Protein AF-A0A6N9T1A5-F1 (afdb_monomer)

Organism: NCBI:txid2696469

Sequence (140 aa):
MDELMPESSHNSSGATLKARVTGDVAFWSMRVAMIPLLALGIVTVEGRLAAAAPLPRYDPPGYCMQVADVVGGSSQILNTCIGQEQESYDWLKARWSGIPERMQAYCDDVARAVGGTYQILETCLEQEAEADRSMPKFEF

pLDDT: mean 78.9, std 22.8, range [37.66, 98.81]

Solvent-accessible surface area (backbone atoms only — not comparable to full-atom values): 9260 Å² total; per-residue (Å²): 135,88,80,80,85,81,88,83,86,84,83,90,81,92,77,88,77,80,80,74,91,79,79,86,80,70,89,74,74,90,73,89,72,89,80,84,84,90,74,90,74,78,79,77,78,78,76,75,77,80,70,64,75,76,83,84,87,65,52,55,72,65,46,22,47,53,61,13,46,79,71,74,57,38,65,67,52,25,53,52,42,45,50,50,35,50,54,29,42,55,55,43,71,77,43,52,82,77,51,58,64,70,57,53,52,52,24,48,55,54,16,49,75,76,69,28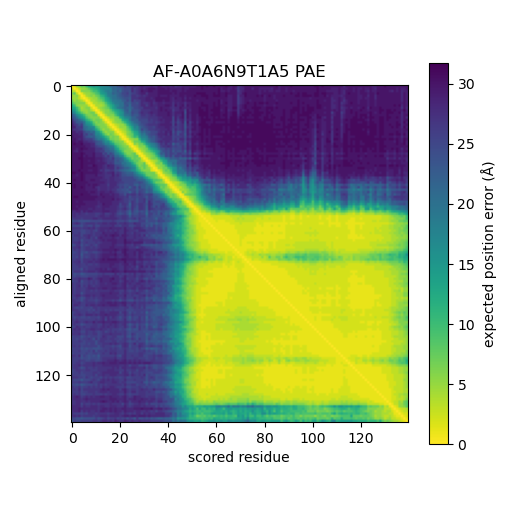,44,40,49,51,28,50,52,41,50,54,50,51,60,48,48,76,73,50,82,81,83,90,83,133

Foldseek 3Di:
DDDDDDDDDDDDDDDDPPPDPDDDPDPDDDDPDDDDDDDPPPPPPPPPPPDQDPQDDADQQVQQQVVCVVVPNDPVSSVVSSVLLVVLVVVCVVCRRVQPSVQSVVQQVVLVVVRRTSNSSSVSSVVVVVCVVDDDDDDD

Secondary structure (DSSP, 8-state):
------------------------------------S--------------PPPPPP--HHHHHHHHHHHTT--HHHHHHHHHHHHHHHHHHHHHGGGS-HHHHHHHHHHHHHTT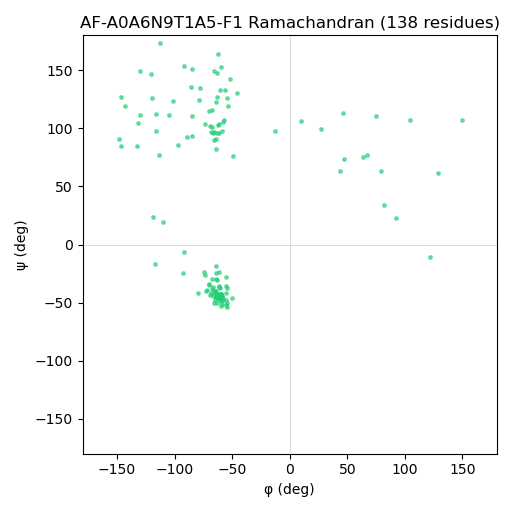--HHHHHHHHHHHHHHTT--PPP--

Structure (mmCIF, N/CA/C/O backbone):
data_AF-A0A6N9T1A5-F1
#
_entry.id   AF-A0A6N9T1A5-F1
#
loop_
_atom_site.group_PDB
_atom_site.id
_atom_site.type_symbol
_atom_site.label_atom_id
_atom_site.label_alt_id
_atom_site.label_comp_id
_atom_site.label_asym_id
_atom_site.label_entity_id
_atom_site.label_seq_id
_atom_site.pdbx_PDB_ins_code
_atom_site.Cartn_x
_atom_site.Cartn_y
_atom_site.Cartn_z
_atom_site.occupancy
_atom_site.B_iso_or_equiv
_atom_site.auth_seq_id
_atom_site.auth_comp_id
_atom_site.auth_asym_id
_atom_site.auth_atom_id
_atom_site.pdbx_PDB_model_num
ATOM 1 N N . MET A 1 1 ? -22.006 24.050 -32.583 1.00 48.75 1 MET A N 1
ATOM 2 C CA . MET A 1 1 ? -21.349 22.756 -32.884 1.00 48.75 1 MET A CA 1
ATOM 3 C C . MET A 1 1 ? -21.103 22.104 -31.523 1.00 48.75 1 MET A C 1
ATOM 5 O O . MET A 1 1 ? -19.971 22.067 -31.076 1.00 48.75 1 MET A O 1
ATOM 9 N N . ASP A 1 2 ? -22.082 21.789 -30.675 1.00 44.62 2 ASP A N 1
ATOM 10 C CA . ASP A 1 2 ? -23.398 21.151 -30.850 1.00 44.62 2 ASP A CA 1
ATOM 11 C C . ASP A 1 2 ? -23.347 19.891 -31.704 1.00 44.62 2 ASP A C 1
ATOM 13 O O . ASP A 1 2 ? -23.786 19.912 -32.847 1.00 44.62 2 ASP A O 1
ATOM 17 N N . GLU A 1 3 ? -22.808 18.809 -31.139 1.00 54.66 3 GLU A N 1
ATOM 18 C CA . GLU A 1 3 ? -23.061 17.454 -31.630 1.00 54.66 3 GLU A CA 1
ATOM 19 C C . GLU A 1 3 ? -23.029 16.437 -30.469 1.00 54.66 3 GLU A C 1
ATOM 21 O O . GLU A 1 3 ? -21.987 15.965 -30.030 1.00 54.66 3 GLU A O 1
ATOM 26 N N . LEU A 1 4 ? -24.223 16.236 -29.900 1.00 49.88 4 LEU A N 1
ATOM 27 C CA . LEU A 1 4 ? -24.891 14.954 -29.625 1.00 49.88 4 LEU A CA 1
ATOM 28 C C . LEU A 1 4 ? -24.087 13.807 -28.974 1.00 49.88 4 LEU A C 1
ATOM 30 O O . LEU A 1 4 ? -23.273 13.131 -29.596 1.00 49.88 4 LEU A O 1
ATOM 34 N N . MET A 1 5 ? -24.487 13.492 -27.736 1.00 45.06 5 MET A N 1
ATOM 35 C CA . MET A 1 5 ? -24.337 12.170 -27.121 1.00 45.06 5 MET A CA 1
ATOM 36 C C . MET A 1 5 ? -25.115 11.093 -27.893 1.00 4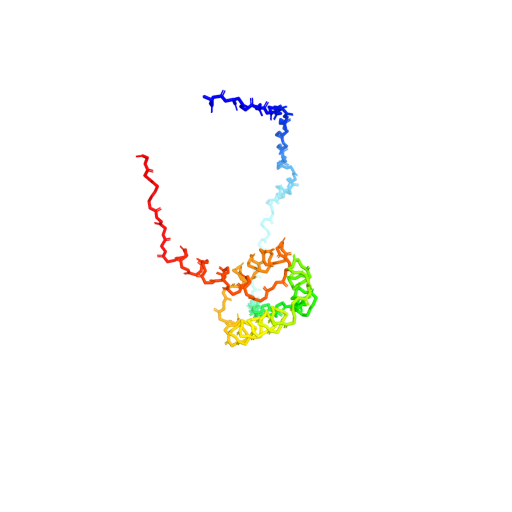5.06 5 MET A C 1
ATOM 38 O O . MET A 1 5 ? -26.099 11.398 -28.573 1.00 45.06 5 MET A O 1
ATOM 42 N N . PRO A 1 6 ? -24.796 9.818 -27.631 1.00 56.72 6 PRO A N 1
ATOM 43 C CA . PRO A 1 6 ? -25.864 8.872 -27.336 1.00 56.72 6 PRO A CA 1
ATOM 44 C C . PRO A 1 6 ? -25.728 8.260 -25.937 1.00 56.72 6 PRO A C 1
ATOM 46 O O . PRO A 1 6 ? -24.715 7.661 -25.577 1.00 56.72 6 PRO A O 1
ATOM 49 N N . GLU A 1 7 ? -26.813 8.394 -25.176 1.00 42.25 7 GLU A N 1
ATOM 50 C CA . GLU A 1 7 ? -27.151 7.569 -24.021 1.00 42.25 7 GLU A CA 1
ATOM 51 C C . GLU A 1 7 ? -27.310 6.100 -24.448 1.00 42.25 7 GLU A C 1
ATOM 53 O O . GLU A 1 7 ? -28.040 5.805 -25.397 1.00 42.25 7 GLU A O 1
ATOM 58 N N . SER A 1 8 ? -26.709 5.158 -23.713 1.00 46.84 8 SER A N 1
ATOM 59 C CA . SER A 1 8 ? -27.125 3.751 -23.753 1.00 46.84 8 SER A CA 1
ATOM 60 C C . SER A 1 8 ? -27.653 3.321 -22.389 1.00 46.84 8 SER A C 1
ATOM 62 O O . SER A 1 8 ? -26.915 2.977 -21.466 1.00 46.84 8 SER A O 1
ATOM 64 N N . SER A 1 9 ? -28.976 3.363 -22.316 1.00 40.00 9 SER A N 1
ATOM 65 C CA . SER A 1 9 ? -29.844 2.793 -21.299 1.00 40.00 9 SER A CA 1
ATOM 66 C C . SER A 1 9 ? -29.738 1.266 -21.274 1.00 40.00 9 SER A C 1
ATOM 68 O O . SER A 1 9 ? -29.956 0.623 -22.298 1.00 40.00 9 SER A O 1
ATOM 70 N N . HIS A 1 10 ? -29.474 0.678 -20.105 1.00 44.69 10 HIS A N 1
ATOM 71 C CA . HIS A 1 10 ? -29.849 -0.704 -19.805 1.00 44.69 10 HIS A CA 1
ATOM 72 C C . HIS A 1 10 ? -30.537 -0.760 -18.438 1.00 44.69 10 HIS A C 1
ATOM 74 O O . HIS A 1 10 ? -29.931 -0.645 -17.377 1.00 44.69 10 HIS A O 1
ATOM 80 N N . ASN A 1 11 ? -31.855 -0.913 -18.520 1.00 38.91 11 ASN A N 1
ATOM 81 C CA . ASN A 1 11 ? -32.785 -1.229 -17.450 1.00 38.91 11 ASN A CA 1
ATOM 82 C C . ASN A 1 11 ? -32.846 -2.756 -17.241 1.00 38.91 11 ASN A C 1
ATOM 84 O O . ASN A 1 11 ? -32.789 -3.516 -18.206 1.00 38.91 11 ASN A O 1
ATOM 88 N N . SER A 1 12 ? -33.137 -3.141 -15.996 1.00 37.66 12 SER A N 1
ATOM 89 C CA . SER A 1 12 ? -33.985 -4.279 -15.604 1.00 37.66 12 SER A CA 1
ATOM 90 C C . SER A 1 12 ? -33.297 -5.540 -15.080 1.00 37.66 12 SER A C 1
ATOM 92 O O . SER A 1 12 ? -32.780 -6.356 -15.839 1.00 37.66 12 SER A O 1
ATOM 94 N N . SER A 1 13 ? -33.428 -5.727 -13.760 1.00 45.06 13 SER A N 1
ATOM 95 C CA . SER A 1 13 ? -33.900 -6.936 -13.041 1.00 45.06 13 SER A CA 1
ATOM 96 C C . SER A 1 13 ? -33.185 -6.966 -11.680 1.00 45.06 13 SER A C 1
ATOM 98 O O . SER A 1 13 ? -31.981 -7.145 -11.616 1.00 45.06 13 SER A O 1
ATOM 100 N N . GLY A 1 14 ? -33.809 -6.697 -10.533 1.00 40.06 14 GLY A N 1
ATOM 101 C CA . GLY A 1 14 ? -35.082 -7.259 -10.102 1.00 40.06 14 GLY A CA 1
ATOM 102 C C . GLY A 1 14 ? -34.883 -8.675 -9.557 1.00 40.06 14 GLY A C 1
ATOM 103 O O . GLY A 1 14 ? -35.400 -9.617 -10.140 1.00 40.06 14 GLY A O 1
ATOM 104 N N . ALA A 1 15 ? -34.132 -8.839 -8.461 1.00 40.34 15 ALA A N 1
ATOM 105 C CA . ALA A 1 15 ? -34.085 -10.097 -7.711 1.00 40.34 15 ALA A CA 1
ATOM 106 C C . ALA A 1 15 ? -33.892 -9.837 -6.208 1.00 40.34 15 ALA A C 1
ATOM 108 O O . ALA A 1 15 ? -32.796 -9.862 -5.657 1.00 40.34 15 ALA A O 1
ATOM 109 N N . THR A 1 16 ? -35.011 -9.591 -5.536 1.00 42.84 16 THR A N 1
ATOM 110 C CA . THR A 1 16 ? -35.180 -9.728 -4.091 1.00 42.84 16 THR A CA 1
ATOM 111 C C . THR A 1 16 ? -35.075 -11.208 -3.715 1.00 42.84 16 THR A C 1
ATOM 113 O O . THR A 1 16 ? -36.066 -11.935 -3.762 1.00 42.84 16 THR A O 1
ATOM 116 N N . LEU A 1 17 ? -33.897 -11.674 -3.289 1.00 42.25 17 LEU A N 1
ATOM 117 C CA . LEU A 1 17 ? -33.804 -12.918 -2.520 1.00 42.25 17 LEU A CA 1
ATOM 118 C C . LEU A 1 17 ? -33.933 -12.608 -1.025 1.00 42.25 17 LEU A C 1
ATOM 120 O O . LEU A 1 17 ? -32.970 -12.331 -0.316 1.00 42.25 17 LEU A O 1
ATOM 124 N N . LYS A 1 18 ? -35.179 -12.694 -0.549 1.00 45.22 18 LYS A N 1
ATOM 125 C CA . LYS A 1 18 ? -35.502 -12.994 0.848 1.00 45.22 18 LYS A CA 1
ATOM 126 C C . LYS A 1 18 ? -34.895 -14.358 1.195 1.00 45.22 18 LYS A C 1
ATOM 128 O O . LYS A 1 18 ? -35.511 -15.387 0.921 1.00 45.22 18 LYS A O 1
ATOM 133 N N . ALA A 1 19 ? -33.724 -14.378 1.823 1.00 41.94 19 ALA A N 1
ATOM 134 C CA . ALA A 1 19 ? -33.287 -15.553 2.566 1.00 41.94 19 ALA A CA 1
ATOM 135 C C . ALA A 1 19 ? -34.106 -15.615 3.861 1.00 41.94 19 ALA A C 1
ATOM 137 O O . ALA A 1 19 ? -33.960 -14.812 4.782 1.00 41.94 19 ALA A O 1
ATOM 138 N N . ARG A 1 20 ? -35.067 -16.533 3.846 1.00 43.19 20 ARG A N 1
ATOM 139 C CA . ARG A 1 20 ? -35.973 -16.861 4.935 1.00 43.19 20 ARG A CA 1
ATOM 140 C C . ARG A 1 20 ? -35.151 -17.417 6.099 1.00 43.19 20 ARG A C 1
ATOM 142 O O . ARG A 1 20 ? -34.468 -18.423 5.948 1.00 43.19 20 ARG A O 1
ATOM 149 N N . VAL A 1 21 ? -35.264 -16.771 7.255 1.00 48.09 21 VAL A N 1
ATOM 150 C CA . VAL A 1 21 ? -35.016 -17.387 8.562 1.00 48.09 21 VAL A CA 1
ATOM 151 C C . VAL A 1 21 ? -35.954 -18.593 8.671 1.00 48.09 21 VAL A C 1
ATOM 153 O O . VAL A 1 21 ? -37.165 -18.417 8.782 1.00 48.09 21 VAL A O 1
ATOM 156 N N . THR A 1 22 ? -35.412 -19.804 8.572 1.00 44.88 22 THR A N 1
ATOM 157 C CA . THR A 1 22 ? -36.113 -21.063 8.874 1.00 44.88 22 THR A CA 1
ATOM 158 C C . THR A 1 22 ? -35.115 -22.059 9.447 1.00 44.88 22 THR A C 1
ATOM 160 O O . THR A 1 22 ? -34.077 -22.300 8.833 1.00 44.88 22 THR A O 1
ATOM 163 N N . GLY A 1 23 ? -35.444 -22.618 10.612 1.00 38.25 23 GLY A N 1
ATOM 164 C CA . GLY A 1 23 ? -34.593 -23.491 11.420 1.00 38.25 23 GLY A CA 1
ATOM 165 C C . GLY A 1 23 ? -34.555 -22.977 12.860 1.00 38.25 23 GLY A C 1
ATOM 166 O O . GLY A 1 23 ? -33.549 -22.438 13.297 1.00 38.25 23 GLY A O 1
ATOM 167 N N . ASP A 1 24 ? -35.675 -22.913 13.584 1.00 45.84 24 ASP A N 1
ATOM 168 C CA . ASP A 1 24 ? -36.315 -24.085 14.205 1.00 45.84 24 ASP A CA 1
ATOM 169 C C . ASP A 1 24 ? -35.299 -25.023 14.874 1.00 45.84 24 ASP A C 1
ATOM 171 O O . ASP A 1 24 ? -35.159 -26.189 14.516 1.00 45.84 24 ASP A O 1
ATOM 175 N N . VAL A 1 25 ? -34.602 -24.520 15.896 1.00 52.31 25 VAL A N 1
ATOM 176 C CA . VAL A 1 25 ? -34.104 -25.379 16.976 1.00 52.31 25 VAL A CA 1
ATOM 177 C C . VAL A 1 25 ? -35.089 -25.316 18.131 1.00 52.31 25 VAL A C 1
ATOM 179 O O . VAL A 1 25 ? -35.015 -24.485 19.029 1.00 52.31 25 VAL A O 1
ATOM 182 N N . ALA A 1 26 ? -36.079 -26.194 17.994 1.00 43.75 26 ALA A N 1
ATOM 183 C CA . ALA A 1 26 ? -36.752 -26.925 19.051 1.00 43.75 26 ALA A CA 1
ATOM 184 C C . ALA A 1 26 ? -36.763 -26.247 20.429 1.00 43.75 26 ALA A C 1
ATOM 186 O O . ALA A 1 26 ? -35.850 -26.373 21.243 1.00 43.75 26 ALA A O 1
ATOM 187 N N . PHE A 1 27 ? -37.911 -25.632 20.687 1.00 48.03 27 PHE A N 1
ATOM 188 C CA . PHE A 1 27 ? -38.531 -25.401 21.983 1.00 48.03 27 PHE A CA 1
ATOM 189 C C . PHE A 1 27 ? -38.568 -26.719 22.793 1.00 48.03 27 PHE A C 1
ATOM 191 O O . PHE A 1 27 ? -39.586 -27.409 22.856 1.00 48.03 27 PHE A O 1
ATOM 198 N N . TRP A 1 28 ? -37.435 -27.142 23.362 1.00 38.09 28 TRP A N 1
ATOM 199 C CA . TRP A 1 28 ? -37.356 -28.362 24.161 1.00 38.09 28 TRP A CA 1
ATOM 200 C C . TRP A 1 28 ? -37.758 -28.056 25.602 1.00 38.09 28 TRP A C 1
ATOM 202 O O . TRP A 1 28 ? -36.988 -27.578 26.427 1.00 38.09 28 TRP A O 1
ATOM 212 N N . SER A 1 29 ? -39.048 -28.281 25.828 1.00 42.44 29 SER A N 1
ATOM 213 C CA . SER A 1 29 ? -39.688 -28.722 27.062 1.00 42.44 29 SER A CA 1
ATOM 214 C C . SER A 1 29 ? -38.812 -28.751 28.324 1.00 42.44 29 SER A C 1
ATOM 216 O O . SER A 1 29 ? -38.004 -29.646 28.562 1.00 42.44 29 SER A O 1
ATOM 218 N N . MET A 1 30 ? -39.092 -27.771 29.173 1.00 46.47 30 MET A N 1
ATOM 219 C CA . MET A 1 30 ? -39.096 -27.808 30.631 1.00 46.47 30 MET A CA 1
ATOM 220 C C . MET A 1 30 ? -39.022 -29.224 31.243 1.00 46.47 30 MET A C 1
ATOM 222 O O . MET A 1 30 ? -40.031 -29.892 31.461 1.00 46.47 30 MET A O 1
ATOM 226 N N . ARG A 1 31 ? -37.814 -29.642 31.626 1.00 50.41 31 ARG A N 1
ATOM 227 C CA . ARG A 1 31 ? -37.589 -30.485 32.807 1.00 50.41 31 ARG A CA 1
ATOM 228 C C . ARG A 1 31 ? -36.438 -29.891 33.603 1.00 50.41 31 ARG A C 1
ATOM 230 O O . ARG A 1 31 ? -35.286 -30.282 33.462 1.00 50.41 31 ARG A O 1
ATOM 237 N N . VAL A 1 32 ? -36.787 -28.921 34.445 1.00 51.28 32 VAL A N 1
ATOM 238 C CA . VAL A 1 32 ? -35.966 -28.498 35.580 1.00 51.28 32 VAL A CA 1
ATOM 239 C C . VAL A 1 32 ? -35.891 -29.694 36.529 1.00 51.28 32 VAL A C 1
ATOM 241 O O . VAL A 1 32 ? -36.773 -29.904 37.357 1.00 51.28 32 VAL A O 1
ATOM 244 N N . ALA A 1 33 ? -34.878 -30.538 36.350 1.00 50.69 33 ALA A N 1
ATOM 245 C CA . ALA A 1 33 ? -34.487 -31.512 37.353 1.00 50.69 33 ALA A CA 1
ATOM 246 C C . ALA A 1 33 ? -33.550 -30.800 38.331 1.00 50.69 33 ALA A C 1
ATOM 248 O O . ALA A 1 33 ? -32.435 -30.419 37.979 1.00 50.69 33 ALA A O 1
ATOM 249 N N . MET A 1 34 ? -34.037 -30.585 39.553 1.00 52.59 34 MET A N 1
ATOM 250 C CA . MET A 1 34 ? -33.203 -30.216 40.690 1.00 52.59 34 MET A CA 1
ATOM 251 C C . MET A 1 34 ? -32.063 -31.232 40.848 1.00 52.59 34 MET A C 1
ATOM 253 O O . MET A 1 34 ? -32.323 -32.407 41.100 1.00 52.59 34 MET A O 1
ATOM 257 N N . ILE A 1 35 ? -30.816 -30.771 40.748 1.00 54.06 35 ILE A N 1
ATOM 258 C CA . ILE A 1 35 ? -29.629 -31.494 41.218 1.00 54.06 35 ILE A CA 1
ATOM 259 C C . ILE A 1 35 ? -29.010 -30.646 42.338 1.00 54.06 35 ILE A C 1
ATOM 261 O O . ILE A 1 35 ? -28.544 -29.538 42.061 1.00 54.06 35 ILE A O 1
ATOM 265 N N . PRO A 1 36 ? -29.036 -31.107 43.601 1.00 49.78 36 PRO A N 1
ATOM 266 C CA . PRO A 1 36 ? -28.405 -30.410 44.708 1.00 49.78 36 PRO A CA 1
ATOM 267 C C . PRO A 1 36 ? -26.956 -30.883 44.936 1.00 49.78 36 PRO A C 1
ATOM 269 O O . PRO A 1 36 ? -26.615 -32.036 44.695 1.00 49.78 36 PRO A O 1
ATOM 272 N N . LEU A 1 37 ? -26.172 -29.965 45.509 1.00 48.84 37 LEU A N 1
ATOM 273 C CA . LEU A 1 37 ? -24.873 -30.109 46.183 1.00 48.84 37 LEU A CA 1
ATOM 274 C C . LEU A 1 37 ? -23.585 -30.334 45.353 1.00 48.84 37 LEU A C 1
ATOM 276 O O . LEU A 1 37 ? -23.270 -31.426 44.899 1.00 48.84 37 LEU A O 1
ATOM 280 N N . LEU A 1 38 ? -22.761 -29.272 45.390 1.00 52.56 38 LEU A N 1
ATOM 281 C CA . LEU A 1 38 ? -21.295 -29.267 45.532 1.00 52.56 38 LEU A CA 1
ATOM 282 C C . LEU A 1 38 ? -20.462 -29.923 44.420 1.00 52.56 38 LEU A C 1
ATOM 284 O O . LEU A 1 38 ? -19.773 -30.917 44.622 1.00 52.56 38 LEU A O 1
ATOM 288 N N . ALA A 1 39 ? -20.367 -29.220 43.295 1.00 51.34 39 ALA A N 1
ATOM 289 C CA . ALA A 1 39 ? -19.126 -29.159 42.535 1.00 51.34 39 ALA A CA 1
ATOM 290 C C . ALA A 1 39 ? -18.835 -27.683 42.241 1.00 51.34 39 ALA A C 1
ATOM 292 O O . ALA A 1 39 ? -19.575 -27.037 41.501 1.00 51.34 39 ALA A O 1
ATOM 293 N N . LEU A 1 40 ? -17.781 -27.134 42.855 1.00 61.34 40 LEU A N 1
ATOM 294 C CA . LEU A 1 40 ? -17.159 -25.884 42.416 1.00 61.34 40 LEU A CA 1
ATOM 295 C C . LEU A 1 40 ? -16.582 -26.149 41.013 1.00 61.34 40 LEU A C 1
ATOM 297 O O . LEU A 1 40 ? -15.421 -26.517 40.856 1.00 61.34 40 LEU A O 1
ATOM 301 N N . GLY A 1 41 ? -17.432 -26.058 39.993 1.00 53.72 41 GLY A N 1
ATOM 302 C CA . GLY A 1 41 ? -17.014 -26.090 38.602 1.00 53.72 41 GLY A CA 1
ATOM 303 C C . GLY A 1 41 ? -16.256 -24.805 38.320 1.00 53.72 41 GLY A C 1
ATOM 304 O O . GLY A 1 41 ? -16.862 -23.746 38.180 1.00 53.72 41 GLY A O 1
ATOM 305 N N . ILE A 1 42 ? -14.928 -24.888 38.294 1.00 67.06 42 ILE A N 1
ATOM 306 C CA . ILE A 1 42 ? -14.074 -23.808 37.808 1.00 67.06 42 ILE A CA 1
ATOM 307 C C . ILE A 1 42 ? -14.449 -23.611 36.338 1.00 67.06 42 ILE A C 1
ATOM 309 O O . ILE A 1 42 ? -14.096 -24.423 35.486 1.00 67.06 42 ILE A O 1
ATOM 313 N N . VAL A 1 43 ? -15.213 -22.559 36.048 1.00 61.75 43 VAL A N 1
ATOM 314 C CA . VAL A 1 43 ? -15.422 -22.088 34.679 1.00 61.75 43 VAL A CA 1
ATOM 315 C C . VAL A 1 43 ? -14.075 -21.537 34.231 1.00 61.75 43 VAL A C 1
ATOM 317 O O . VA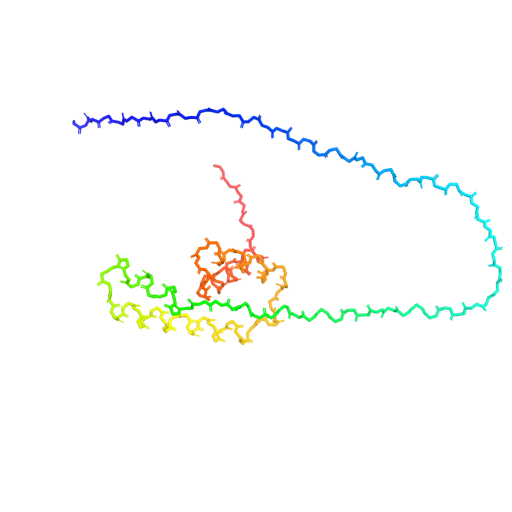L A 1 43 ? -13.699 -20.420 34.583 1.00 61.75 43 VAL A O 1
ATOM 320 N N . THR A 1 44 ? -13.302 -22.345 33.512 1.00 65.12 44 THR A N 1
ATOM 321 C CA . THR A 1 44 ? -12.107 -21.868 32.825 1.00 65.12 44 THR A CA 1
ATOM 322 C C . THR A 1 44 ? -12.576 -20.948 31.709 1.00 65.12 44 THR A C 1
ATOM 324 O O . THR A 1 44 ? -13.053 -21.403 30.672 1.00 65.12 44 THR A O 1
ATOM 327 N N . VAL A 1 45 ? -12.483 -19.640 31.939 1.00 65.56 45 VAL A N 1
ATOM 328 C CA . VAL A 1 45 ? -12.520 -18.656 30.861 1.00 65.56 45 VAL A CA 1
ATOM 329 C C . VAL A 1 45 ? -11.263 -18.903 30.037 1.00 65.56 45 VAL A C 1
ATOM 331 O O . VAL A 1 45 ? -10.172 -18.474 30.404 1.00 65.56 45 VAL A O 1
ATOM 334 N N . GLU A 1 46 ? -11.399 -19.660 28.952 1.00 56.94 46 GLU A N 1
ATOM 335 C CA . GLU A 1 46 ? -10.380 -19.735 27.913 1.00 56.94 46 GLU A CA 1
ATOM 336 C C . GLU A 1 46 ? -10.298 -18.354 27.269 1.00 56.94 46 GLU A C 1
ATOM 338 O O . GLU A 1 46 ? -11.021 -18.018 26.330 1.00 56.94 46 GLU A O 1
ATOM 343 N N . GLY A 1 47 ? -9.433 -17.515 27.837 1.00 57.62 47 GLY A N 1
ATOM 344 C CA . GLY A 1 47 ? -8.999 -16.285 27.208 1.00 57.62 47 GLY A CA 1
ATOM 345 C C . GLY A 1 47 ? -8.305 -16.654 25.907 1.00 57.62 47 GLY A C 1
ATOM 346 O O . GLY A 1 47 ? -7.123 -16.992 25.903 1.00 57.62 47 GLY A O 1
ATOM 347 N N . ARG A 1 48 ? -9.045 -16.617 24.795 1.00 65.75 48 ARG A N 1
ATOM 348 C CA . ARG A 1 48 ? -8.441 -16.601 23.467 1.00 65.75 48 ARG A CA 1
ATOM 349 C C . ARG A 1 48 ? -7.618 -15.322 23.394 1.00 65.75 48 ARG A C 1
ATOM 351 O O . ARG A 1 48 ? -8.173 -14.236 23.262 1.00 65.75 48 ARG A O 1
ATOM 358 N N . LEU A 1 49 ? -6.302 -15.454 23.525 1.00 60.97 49 LEU A N 1
ATOM 359 C CA . LEU A 1 49 ? -5.378 -14.428 23.067 1.00 60.97 49 LEU A CA 1
ATOM 360 C C . LEU A 1 49 ? -5.667 -14.251 21.576 1.00 60.97 49 LEU A C 1
ATOM 362 O O . LEU A 1 49 ? -5.361 -15.138 20.780 1.00 60.97 49 LEU A O 1
ATOM 366 N N . ALA A 1 50 ? -6.337 -13.154 21.227 1.00 64.69 50 ALA A N 1
ATOM 367 C CA . ALA A 1 50 ? -6.467 -12.718 19.850 1.00 64.69 50 ALA A CA 1
ATOM 368 C C . ALA A 1 50 ? -5.049 -12.395 19.369 1.00 64.69 50 ALA A C 1
ATOM 370 O O . ALA A 1 50 ? -4.468 -11.365 19.714 1.00 64.69 50 ALA A O 1
ATOM 371 N N . ALA A 1 51 ? -4.426 -13.366 18.706 1.00 65.94 51 ALA A N 1
ATOM 372 C CA . ALA A 1 51 ? -3.187 -13.131 17.999 1.00 65.94 51 ALA A CA 1
ATOM 373 C C . ALA A 1 51 ? -3.554 -12.266 16.798 1.00 65.94 51 ALA A C 1
ATOM 375 O O . ALA A 1 51 ? -4.291 -12.734 15.932 1.00 65.94 51 ALA A O 1
ATOM 376 N N . ALA A 1 52 ? -3.045 -11.030 16.772 1.00 69.06 52 ALA A N 1
ATOM 377 C CA . ALA A 1 52 ? -3.200 -10.147 15.626 1.00 69.06 52 ALA A CA 1
ATOM 378 C C . ALA A 1 52 ? -2.886 -10.937 14.350 1.00 69.06 52 ALA A C 1
ATOM 380 O O . ALA A 1 52 ? -1.867 -11.640 14.294 1.00 69.06 52 ALA A O 1
ATOM 381 N N . ALA A 1 53 ? -3.775 -10.852 13.357 1.00 82.38 53 ALA A N 1
ATOM 382 C CA . ALA A 1 53 ? -3.571 -11.530 12.086 1.00 82.38 53 ALA A CA 1
ATOM 383 C C . ALA A 1 53 ? -2.176 -11.170 11.546 1.00 82.38 53 ALA A C 1
ATOM 385 O O . ALA A 1 53 ? -1.709 -10.050 11.756 1.00 82.38 53 ALA A O 1
ATOM 386 N N . PRO A 1 54 ? -1.448 -12.096 10.908 1.00 92.75 54 PRO A N 1
ATOM 387 C CA . PRO A 1 54 ? -0.150 -11.759 10.342 1.00 92.75 54 PRO A CA 1
ATOM 388 C C . PRO A 1 54 ? -0.314 -10.708 9.236 1.00 92.75 54 PRO A C 1
ATOM 390 O O . PRO A 1 54 ? -1.307 -10.722 8.512 1.00 92.75 54 PRO A O 1
ATOM 393 N N . LEU A 1 55 ? 0.681 -9.828 9.082 1.00 96.94 55 LEU A N 1
ATOM 394 C CA . LEU A 1 55 ? 0.722 -8.872 7.972 1.00 96.94 55 LEU A CA 1
ATOM 395 C C . LEU A 1 55 ? 0.609 -9.637 6.637 1.00 96.94 55 LEU A C 1
ATOM 397 O O . LEU A 1 55 ? 1.397 -10.575 6.433 1.00 96.94 55 LEU A O 1
ATOM 401 N N . PRO A 1 56 ? -0.340 -9.287 5.743 1.00 97.19 56 PRO A N 1
ATOM 402 C CA . PRO A 1 56 ? -0.527 -9.991 4.484 1.00 97.19 56 PRO A CA 1
ATOM 403 C C . PRO A 1 56 ? 0.732 -9.933 3.619 1.00 97.19 56 PRO A C 1
ATOM 405 O O . PRO A 1 56 ? 1.559 -9.026 3.714 1.00 97.19 56 PRO A O 1
ATOM 408 N N . ARG A 1 57 ? 0.886 -10.951 2.770 1.00 97.62 57 ARG A N 1
ATOM 409 C CA . ARG A 1 57 ? 1.963 -11.025 1.783 1.00 97.62 57 ARG A CA 1
ATOM 410 C C . ARG A 1 57 ? 1.426 -10.646 0.412 1.00 97.62 57 ARG A C 1
ATOM 412 O O . ARG A 1 57 ? 0.493 -11.282 -0.081 1.00 97.62 57 ARG A O 1
ATOM 419 N N . TYR A 1 58 ? 2.061 -9.645 -0.178 1.00 98.25 58 TYR A N 1
ATOM 420 C CA . TYR A 1 58 ? 1.837 -9.186 -1.543 1.00 98.25 58 TYR A CA 1
ATOM 421 C C . TYR A 1 58 ? 3.057 -9.454 -2.430 1.00 98.25 58 TYR A C 1
ATOM 423 O O . TYR A 1 58 ? 4.110 -9.861 -1.929 1.00 98.25 58 TYR A O 1
ATOM 431 N N . ASP A 1 59 ? 2.912 -9.200 -3.733 1.00 98.00 59 ASP A N 1
ATOM 432 C CA . ASP A 1 59 ? 3.981 -9.279 -4.737 1.00 98.00 59 ASP A CA 1
ATOM 433 C C . ASP A 1 59 ? 4.310 -7.883 -5.315 1.00 98.00 59 ASP A C 1
ATOM 435 O O . ASP A 1 59 ? 3.898 -7.565 -6.435 1.00 98.00 59 ASP A O 1
ATOM 439 N N . PRO A 1 60 ? 5.047 -7.025 -4.575 1.00 97.81 60 PRO A N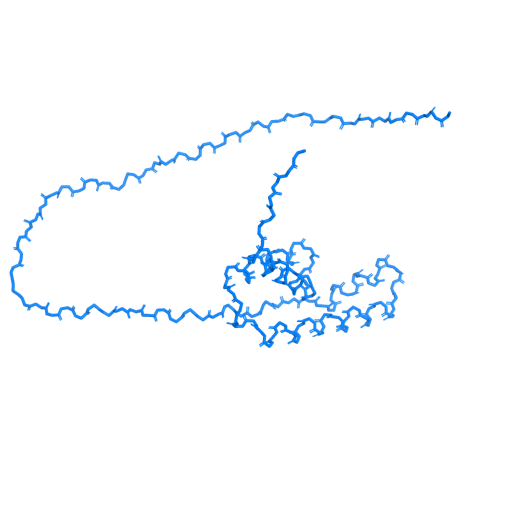 1
ATOM 440 C CA . PRO A 1 60 ? 5.466 -5.721 -5.085 1.00 97.81 60 PRO A CA 1
ATOM 441 C C . PRO A 1 60 ? 6.245 -5.786 -6.405 1.00 97.81 60 PRO A C 1
ATOM 443 O O . PRO A 1 60 ? 5.952 -4.977 -7.282 1.00 97.81 60 PRO A O 1
ATOM 446 N N . PRO A 1 61 ? 7.189 -6.730 -6.622 1.00 97.38 61 PRO A N 1
ATOM 447 C CA . PRO A 1 61 ? 7.838 -6.881 -7.924 1.00 97.38 61 PRO A CA 1
ATOM 448 C C . PRO A 1 61 ? 6.856 -7.089 -9.075 1.00 97.38 61 PRO A C 1
ATOM 450 O O . PRO A 1 61 ? 6.953 -6.391 -10.086 1.00 97.38 61 PRO A O 1
ATOM 453 N N . GLY A 1 62 ? 5.894 -8.000 -8.918 1.00 97.56 62 GLY A N 1
ATOM 454 C CA . GLY A 1 62 ? 4.877 -8.257 -9.934 1.00 97.56 62 GLY A CA 1
ATOM 455 C C . GLY A 1 62 ? 3.974 -7.053 -10.197 1.00 97.56 62 GLY A C 1
ATOM 456 O O . GLY A 1 62 ? 3.700 -6.740 -11.358 1.00 97.56 62 GLY A O 1
ATOM 457 N N . TYR A 1 63 ? 3.538 -6.349 -9.150 1.00 97.12 63 TYR A N 1
ATOM 458 C CA . TYR A 1 63 ? 2.725 -5.138 -9.288 1.00 97.12 63 TYR A CA 1
ATOM 459 C C . TYR A 1 63 ? 3.505 -3.995 -9.953 1.00 97.12 63 TYR A C 1
ATOM 461 O O . TYR A 1 63 ? 3.055 -3.417 -10.941 1.00 97.12 63 TYR A O 1
ATOM 469 N N . CYS A 1 64 ? 4.709 -3.696 -9.471 1.00 97.75 64 CYS A N 1
ATOM 470 C CA . CYS A 1 64 ? 5.504 -2.586 -9.982 1.00 97.75 64 CYS A CA 1
ATOM 471 C C . CYS A 1 64 ? 5.980 -2.803 -11.420 1.00 97.75 64 CYS A C 1
ATOM 473 O O . CYS A 1 64 ? 6.108 -1.835 -12.171 1.00 97.75 64 CYS A O 1
ATOM 475 N N . MET A 1 65 ? 6.197 -4.056 -11.830 1.00 97.50 65 MET A N 1
ATOM 476 C CA . MET A 1 65 ? 6.443 -4.388 -13.232 1.00 97.50 65 MET A CA 1
ATOM 477 C C . MET A 1 65 ? 5.227 -4.050 -14.100 1.00 97.50 65 MET A C 1
ATOM 479 O O . MET A 1 65 ? 5.383 -3.364 -15.103 1.00 97.50 65 MET A O 1
ATOM 483 N N . GLN A 1 66 ? 4.013 -4.417 -13.672 1.00 95.88 66 GLN A N 1
ATOM 484 C CA . GLN A 1 66 ? 2.786 -4.050 -14.390 1.00 95.88 66 GLN A CA 1
ATOM 485 C C . GLN A 1 66 ? 2.624 -2.527 -14.502 1.00 95.88 66 GLN A C 1
ATOM 487 O O . GLN A 1 66 ? 2.332 -2.019 -15.582 1.00 95.88 66 GLN A O 1
ATOM 492 N N . VAL A 1 67 ? 2.869 -1.785 -13.416 1.00 95.19 67 VAL A N 1
ATOM 493 C CA . VAL A 1 67 ? 2.814 -0.312 -13.419 1.00 95.19 67 VAL A CA 1
ATOM 494 C C . VAL A 1 67 ? 3.831 0.283 -14.394 1.00 95.19 67 VAL A C 1
ATOM 496 O O . VAL A 1 67 ? 3.499 1.190 -15.156 1.00 95.19 67 VAL A O 1
ATOM 499 N N . ALA A 1 68 ? 5.063 -0.228 -14.403 1.00 97.19 68 ALA A N 1
ATOM 500 C CA . ALA A 1 68 ? 6.099 0.229 -15.321 1.00 97.19 68 ALA A CA 1
ATOM 501 C C . ALA A 1 68 ? 5.776 -0.111 -16.785 1.00 97.19 68 ALA A C 1
ATOM 503 O O . ALA A 1 68 ? 6.055 0.694 -17.676 1.00 97.19 68 ALA A O 1
ATOM 504 N N . ASP A 1 69 ? 5.166 -1.266 -17.045 1.00 96.75 69 ASP A N 1
ATOM 505 C CA . ASP A 1 69 ? 4.819 -1.724 -18.392 1.00 96.75 69 ASP A CA 1
ATOM 506 C C . ASP A 1 69 ? 3.686 -0.903 -19.017 1.00 96.75 69 ASP A C 1
ATOM 508 O O . ASP A 1 69 ? 3.745 -0.596 -20.209 1.00 96.75 69 ASP A O 1
ATOM 512 N N . VAL A 1 70 ? 2.712 -0.444 -18.218 1.00 94.38 70 VAL A N 1
ATOM 513 C CA . VAL A 1 70 ? 1.626 0.455 -18.673 1.00 94.38 70 VAL A CA 1
ATOM 514 C C . VAL A 1 70 ? 2.166 1.734 -19.328 1.00 94.38 70 VAL A C 1
ATOM 516 O O . VAL A 1 70 ? 1.533 2.307 -20.212 1.00 94.38 70 VAL A O 1
ATOM 519 N N . VAL A 1 71 ? 3.363 2.160 -18.932 1.00 89.88 71 VAL A N 1
ATOM 520 C CA . VAL A 1 71 ? 4.045 3.373 -19.407 1.00 89.88 71 VAL A CA 1
ATOM 521 C C . VAL A 1 71 ? 5.268 3.064 -20.281 1.00 89.88 71 VAL A C 1
ATOM 523 O O . VAL A 1 71 ? 6.123 3.926 -20.483 1.00 89.88 71 VAL A O 1
ATOM 526 N N . GLY A 1 72 ? 5.353 1.845 -20.825 1.00 92.75 72 GLY A N 1
ATOM 527 C CA . GLY A 1 72 ? 6.379 1.447 -21.794 1.00 92.75 72 GLY A CA 1
ATOM 528 C C . GLY A 1 72 ? 7.644 0.818 -21.201 1.00 92.75 72 GLY A C 1
ATOM 529 O O . GLY A 1 72 ? 8.687 0.849 -21.850 1.00 92.75 72 GLY A O 1
ATOM 530 N N . GLY A 1 73 ? 7.579 0.261 -19.988 1.00 93.69 73 GLY A N 1
ATOM 531 C CA . GLY A 1 73 ? 8.679 -0.484 -19.362 1.00 93.69 73 GLY A CA 1
ATOM 532 C C . GLY A 1 73 ? 9.734 0.403 -18.691 1.00 93.69 73 GLY A C 1
ATOM 533 O O . GLY A 1 73 ? 10.927 0.099 -18.716 1.00 93.69 73 GLY A O 1
ATOM 534 N N . SER A 1 74 ? 9.324 1.538 -18.116 1.00 96.69 74 SER A N 1
ATOM 535 C CA . SER A 1 74 ? 10.249 2.503 -17.504 1.00 96.69 74 SER A CA 1
ATOM 536 C C . SER A 1 74 ? 10.919 1.950 -16.240 1.00 96.69 74 SER A C 1
ATOM 538 O O . SER A 1 74 ? 10.275 1.760 -15.208 1.00 96.69 74 SER A O 1
ATOM 540 N N . SER A 1 75 ? 12.246 1.782 -16.271 1.00 97.25 75 SER A N 1
ATOM 541 C CA . SER A 1 75 ? 13.019 1.348 -15.096 1.00 97.25 75 SER A CA 1
ATOM 542 C C . SER A 1 75 ? 12.966 2.350 -13.942 1.00 97.25 75 SER A C 1
ATOM 544 O O . SER A 1 75 ? 13.035 1.951 -12.783 1.00 97.25 75 SER A O 1
ATOM 546 N N . GLN A 1 76 ? 12.835 3.648 -14.238 1.00 97.69 76 GLN A N 1
ATOM 547 C CA . GLN A 1 76 ? 12.661 4.660 -13.196 1.00 97.69 76 GLN A CA 1
ATOM 548 C C . GLN A 1 76 ? 11.358 4.411 -12.431 1.00 97.69 76 GLN A C 1
ATOM 550 O O . GLN A 1 76 ? 11.372 4.394 -11.207 1.00 97.69 76 GLN A O 1
ATOM 555 N N . ILE A 1 77 ? 10.262 4.160 -13.150 1.00 97.62 77 ILE A N 1
ATOM 556 C CA . ILE A 1 77 ? 8.943 3.940 -12.548 1.00 97.62 77 ILE A CA 1
ATOM 557 C C . ILE A 1 77 ? 8.915 2.628 -11.767 1.00 97.62 77 ILE A C 1
ATOM 559 O O . ILE A 1 77 ? 8.430 2.619 -10.638 1.00 97.62 77 ILE A O 1
ATOM 563 N N . LEU A 1 78 ? 9.517 1.562 -12.305 1.00 98.19 78 LEU A N 1
ATOM 564 C CA . LEU A 1 78 ? 9.695 0.303 -11.581 1.00 98.19 78 LEU A CA 1
ATOM 565 C C . LEU A 1 78 ? 10.419 0.527 -10.245 1.00 98.19 78 LEU A C 1
ATOM 567 O O . LEU A 1 78 ? 9.908 0.153 -9.194 1.00 98.19 78 LEU A O 1
ATOM 571 N N . ASN A 1 79 ? 11.589 1.170 -10.276 1.00 98.06 79 ASN A N 1
ATOM 572 C CA . ASN A 1 79 ? 12.406 1.376 -9.080 1.00 98.06 79 ASN A CA 1
ATOM 573 C C . ASN A 1 79 ? 11.718 2.288 -8.057 1.00 98.06 79 ASN A C 1
ATOM 575 O O . ASN A 1 79 ? 11.782 2.020 -6.860 1.00 98.06 79 ASN A O 1
ATOM 579 N N . THR A 1 80 ? 11.047 3.348 -8.515 1.00 98.25 80 THR A N 1
ATOM 580 C CA . THR A 1 80 ? 10.271 4.230 -7.638 1.00 98.25 80 THR A CA 1
ATOM 581 C C . THR A 1 80 ? 9.107 3.485 -6.992 1.00 98.25 80 THR A C 1
ATOM 583 O O . THR A 1 80 ? 8.938 3.598 -5.783 1.00 98.25 80 THR A O 1
ATOM 586 N N . CYS A 1 81 ? 8.354 2.688 -7.753 1.00 98.19 81 CYS A N 1
ATOM 587 C CA . CYS A 1 81 ? 7.263 1.877 -7.212 1.00 98.19 81 CYS A CA 1
ATOM 588 C C . CYS A 1 81 ? 7.767 0.885 -6.153 1.00 98.19 81 CYS A C 1
ATOM 590 O O . CYS A 1 81 ? 7.204 0.809 -5.067 1.00 98.19 81 CYS A O 1
ATOM 592 N N . ILE A 1 82 ? 8.881 0.190 -6.415 1.00 98.62 82 ILE A N 1
ATOM 593 C CA . ILE A 1 82 ? 9.489 -0.726 -5.436 1.00 98.62 82 ILE A CA 1
ATOM 594 C C . ILE A 1 82 ? 9.889 0.003 -4.152 1.00 98.62 82 ILE A C 1
ATOM 596 O O . ILE A 1 82 ? 9.658 -0.513 -3.060 1.00 98.62 82 ILE A O 1
ATOM 600 N N . GLY A 1 83 ? 10.481 1.195 -4.271 1.00 98.69 83 GLY A N 1
ATOM 601 C CA . GLY A 1 83 ? 10.832 2.016 -3.113 1.00 98.69 83 GLY A CA 1
ATOM 602 C C . GLY A 1 83 ? 9.607 2.374 -2.271 1.00 98.69 83 GLY A C 1
ATOM 603 O O . GLY A 1 83 ? 9.627 2.184 -1.060 1.00 98.69 83 GLY A O 1
ATOM 604 N N . GLN A 1 84 ? 8.525 2.806 -2.919 1.00 98.50 84 GLN A N 1
ATOM 605 C CA . GLN A 1 84 ? 7.279 3.162 -2.239 1.00 98.50 84 GLN A CA 1
ATOM 606 C C . GLN A 1 84 ? 6.631 1.959 -1.542 1.00 98.50 84 GLN A C 1
ATOM 608 O O . GLN A 1 84 ? 6.244 2.051 -0.382 1.00 98.50 84 GLN A O 1
ATOM 613 N N . GLU A 1 85 ? 6.580 0.802 -2.203 1.00 98.75 85 GLU A N 1
ATOM 614 C CA . GLU A 1 85 ? 6.063 -0.429 -1.599 1.00 98.75 85 GLU A CA 1
ATOM 615 C C . GLU A 1 85 ? 6.884 -0.871 -0.379 1.00 98.75 85 GLU A C 1
ATOM 617 O O . GLU A 1 85 ? 6.327 -1.370 0.601 1.00 98.75 85 GLU A O 1
ATOM 622 N N . GLN A 1 86 ? 8.205 -0.673 -0.414 1.00 98.75 86 GLN A N 1
ATOM 623 C CA . GLN A 1 86 ? 9.086 -0.980 0.710 1.00 98.75 86 GLN A CA 1
ATOM 624 C C . GLN A 1 86 ? 8.858 -0.029 1.893 1.00 98.75 86 GLN A C 1
ATOM 626 O O . GLN A 1 86 ? 8.774 -0.492 3.031 1.00 98.75 86 GLN A O 1
ATOM 631 N N . GLU A 1 87 ? 8.723 1.274 1.636 1.00 98.81 87 GLU A N 1
ATOM 632 C CA . GLU A 1 87 ? 8.409 2.275 2.664 1.00 98.81 87 GLU A CA 1
ATOM 633 C C . GLU A 1 87 ? 7.085 1.944 3.368 1.00 98.81 87 GLU A C 1
ATOM 635 O O . GLU A 1 87 ? 7.045 1.857 4.601 1.00 98.81 87 GLU A O 1
ATOM 640 N N . SER A 1 88 ? 6.039 1.644 2.593 1.00 98.75 88 SER A N 1
ATOM 641 C CA . SER A 1 88 ? 4.737 1.226 3.118 1.00 98.75 88 SER A CA 1
ATOM 642 C C . SER A 1 88 ? 4.814 -0.081 3.902 1.00 98.75 88 SER A C 1
ATOM 644 O O . SER A 1 88 ? 4.259 -0.197 4.997 1.00 98.75 88 SER A O 1
ATOM 646 N N . TYR A 1 89 ? 5.543 -1.079 3.393 1.00 98.75 89 TYR A N 1
ATOM 647 C CA . TYR A 1 89 ? 5.749 -2.337 4.108 1.00 98.75 89 TYR A CA 1
ATOM 648 C C . TYR A 1 89 ? 6.421 -2.123 5.468 1.00 98.75 89 TYR A C 1
ATOM 650 O O . TYR A 1 89 ? 5.995 -2.712 6.465 1.00 98.75 89 TYR A O 1
ATOM 658 N N . ASP A 1 90 ? 7.456 -1.286 5.534 1.00 98.75 90 ASP A N 1
ATOM 659 C CA . ASP A 1 90 ? 8.172 -1.013 6.778 1.00 98.75 90 ASP A CA 1
ATOM 660 C C . ASP A 1 90 ? 7.299 -0.243 7.777 1.00 98.75 90 ASP A C 1
ATOM 662 O O . ASP A 1 90 ? 7.302 -0.560 8.976 1.00 98.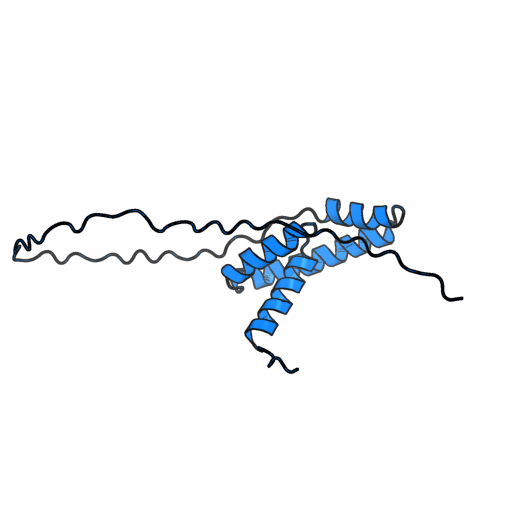75 90 ASP A O 1
ATOM 666 N N . TRP A 1 91 ? 6.487 0.705 7.296 1.00 98.44 91 TRP A N 1
ATOM 667 C CA . TRP A 1 91 ? 5.491 1.391 8.117 1.00 98.44 91 TRP A CA 1
ATOM 668 C C . TRP A 1 91 ? 4.481 0.411 8.718 1.00 98.44 91 TRP A C 1
ATOM 670 O O . TRP A 1 91 ? 4.252 0.433 9.938 1.00 98.44 91 TRP A O 1
ATOM 680 N N . LEU A 1 92 ? 3.931 -0.472 7.876 1.00 98.50 92 LEU A N 1
ATOM 681 C CA . LEU A 1 92 ? 2.937 -1.475 8.248 1.00 98.50 92 LEU A CA 1
ATOM 682 C C . LEU A 1 92 ? 3.523 -2.462 9.245 1.00 98.50 92 LEU A C 1
ATOM 684 O O . LEU A 1 92 ? 2.960 -2.668 10.316 1.00 98.50 92 LEU A O 1
ATOM 688 N N . LYS A 1 93 ? 4.697 -3.019 8.953 1.00 97.94 93 LYS A N 1
ATOM 689 C CA . LYS A 1 93 ? 5.395 -3.971 9.821 1.00 97.94 93 LYS A CA 1
ATOM 690 C C . LYS A 1 93 ? 5.601 -3.430 11.237 1.00 97.94 93 LYS A C 1
ATOM 692 O O . LYS A 1 93 ? 5.500 -4.197 12.193 1.00 97.94 93 LYS A O 1
ATOM 697 N N . ALA A 1 94 ? 5.875 -2.134 11.385 1.00 97.81 94 ALA A N 1
ATOM 698 C CA . ALA A 1 94 ? 6.077 -1.507 12.688 1.00 97.81 94 ALA A CA 1
ATOM 699 C C . ALA A 1 94 ? 4.777 -1.307 13.493 1.00 97.81 94 ALA A C 1
ATOM 701 O O . ALA A 1 94 ? 4.833 -1.192 14.716 1.00 97.81 94 ALA A O 1
ATOM 702 N N . ARG A 1 95 ? 3.616 -1.239 12.829 1.00 97.00 95 ARG A N 1
ATOM 703 C CA . ARG A 1 95 ? 2.332 -0.840 13.440 1.00 97.00 95 ARG A CA 1
ATOM 704 C C . ARG A 1 95 ? 1.270 -1.924 13.433 1.00 97.00 95 ARG A C 1
ATOM 706 O O . ARG A 1 95 ? 0.313 -1.815 14.191 1.00 97.00 95 ARG A O 1
ATOM 713 N N . TRP A 1 96 ? 1.442 -2.960 12.618 1.00 97.12 96 TRP A N 1
ATOM 714 C CA . TRP A 1 96 ? 0.402 -3.924 12.272 1.00 97.12 96 TRP A CA 1
ATOM 715 C C . TRP A 1 96 ? -0.322 -4.503 13.488 1.00 97.12 96 TRP A C 1
ATOM 717 O O . TRP A 1 96 ? -1.546 -4.492 13.545 1.00 97.12 96 TRP A O 1
ATOM 727 N N . SER A 1 97 ? 0.420 -4.913 14.520 1.00 95.44 97 SER A N 1
ATOM 728 C CA . SER A 1 97 ? -0.159 -5.483 15.744 1.00 95.44 97 SER A CA 1
ATOM 729 C C . SER A 1 97 ? -1.037 -4.516 16.547 1.00 95.44 97 SER A C 1
ATOM 731 O O . SER A 1 97 ? -1.784 -4.960 17.410 1.00 95.44 97 SER A O 1
ATOM 733 N N . GLY A 1 98 ? -0.914 -3.206 16.319 1.00 94.94 98 GLY A N 1
ATOM 734 C CA . GLY A 1 98 ? -1.717 -2.168 16.968 1.00 94.94 98 GLY A CA 1
ATOM 735 C C . GLY A 1 98 ? -2.979 -1.778 16.195 1.00 94.94 98 GLY A C 1
ATOM 736 O O . GLY A 1 98 ? -3.778 -0.998 16.707 1.00 94.94 98 GLY A O 1
ATOM 737 N N . ILE A 1 99 ? -3.165 -2.293 14.980 1.00 95.56 99 ILE A N 1
ATOM 738 C CA . ILE A 1 99 ? -4.320 -1.987 14.132 1.00 95.56 99 ILE A CA 1
ATOM 739 C C . ILE A 1 99 ? -5.473 -2.934 14.495 1.00 95.56 99 ILE A C 1
ATOM 741 O O . ILE A 1 99 ? -5.228 -4.134 14.629 1.00 95.56 99 ILE A O 1
ATOM 745 N N . PRO A 1 100 ? -6.727 -2.460 14.627 1.00 94.88 100 PRO A N 1
ATOM 746 C CA . PRO A 1 100 ? -7.871 -3.335 14.875 1.00 94.88 100 PRO A CA 1
ATOM 747 C C . PRO A 1 100 ? -8.019 -4.424 13.802 1.00 94.88 100 PRO A C 1
ATOM 749 O O . PRO A 1 100 ? -8.017 -4.125 12.610 1.00 94.88 100 PRO A O 1
ATOM 752 N N . GLU A 1 101 ? -8.227 -5.681 14.210 1.00 94.69 101 GLU A N 1
ATOM 753 C CA . GLU A 1 101 ? -8.301 -6.835 13.290 1.00 94.69 101 GLU A CA 1
ATOM 754 C C . GLU A 1 101 ? -9.353 -6.669 12.184 1.00 94.69 101 GLU A C 1
ATOM 756 O O . GLU A 1 101 ? -9.130 -7.061 11.042 1.00 94.69 101 GLU A O 1
ATOM 761 N N . ARG A 1 102 ? -10.492 -6.036 12.495 1.00 94.69 102 ARG A N 1
ATOM 762 C CA . ARG A 1 102 ? -11.529 -5.737 11.496 1.00 94.69 102 ARG A CA 1
ATOM 763 C C . ARG A 1 102 ? -11.007 -4.816 10.390 1.00 94.69 102 ARG A C 1
ATOM 765 O O . ARG A 1 102 ? -11.317 -5.045 9.226 1.00 94.69 102 ARG A O 1
ATOM 772 N N . MET A 1 103 ? -10.248 -3.786 10.760 1.00 96.19 103 MET A N 1
ATOM 773 C CA . MET A 1 103 ? -9.684 -2.817 9.821 1.00 96.19 103 MET A CA 1
ATOM 774 C C . MET A 1 103 ? -8.558 -3.458 9.001 1.00 96.19 103 MET A C 1
ATOM 776 O O . MET A 1 103 ? -8.508 -3.264 7.792 1.00 96.19 103 MET A O 1
ATOM 780 N N . GLN A 1 104 ? -7.728 -4.305 9.630 1.00 97.50 104 GLN A N 1
ATOM 781 C CA . GLN A 1 104 ? -6.736 -5.124 8.922 1.00 97.50 104 GLN A CA 1
ATOM 782 C C . GLN A 1 104 ? -7.387 -5.974 7.823 1.00 97.50 104 GLN A C 1
ATOM 784 O O . GLN A 1 104 ? -6.930 -5.948 6.684 1.00 97.50 104 GLN A O 1
ATOM 789 N N . ALA A 1 105 ? -8.458 -6.704 8.156 1.00 97.12 105 ALA A N 1
ATOM 790 C CA . ALA A 1 105 ? -9.154 -7.573 7.210 1.00 97.12 105 ALA A CA 1
ATOM 791 C C . ALA A 1 105 ? -9.816 -6.780 6.072 1.00 97.12 105 ALA A C 1
ATOM 793 O O . ALA A 1 105 ? -9.622 -7.105 4.906 1.00 97.12 105 ALA A O 1
ATOM 794 N N . TYR A 1 106 ? -10.546 -5.710 6.404 1.00 97.31 106 TYR A N 1
ATOM 795 C CA . TYR A 1 106 ? -11.207 -4.870 5.405 1.00 97.31 106 TYR A CA 1
ATOM 796 C C . TYR A 1 106 ? -10.206 -4.234 4.435 1.00 97.31 106 TYR A C 1
ATOM 798 O O . TYR A 1 106 ? -10.387 -4.310 3.222 1.00 97.31 106 TYR A O 1
ATOM 806 N N . CYS A 1 107 ? -9.124 -3.648 4.950 1.00 98.06 107 CYS A N 1
ATOM 807 C CA . CYS A 1 107 ? -8.137 -3.009 4.092 1.00 98.06 107 CYS A CA 1
ATOM 808 C C . CYS A 1 107 ? -7.265 -4.009 3.319 1.00 98.06 107 CYS A C 1
ATOM 810 O O . CYS A 1 107 ? -6.819 -3.665 2.225 1.00 98.06 107 CYS A O 1
ATOM 812 N N . ASP A 1 108 ? -7.057 -5.240 3.811 1.00 98.44 108 ASP A N 1
ATOM 813 C CA . ASP A 1 108 ? -6.455 -6.309 2.995 1.00 98.44 108 ASP A CA 1
ATOM 814 C C . ASP A 1 108 ? -7.362 -6.661 1.807 1.00 98.44 108 ASP A C 1
ATOM 816 O O . ASP A 1 108 ? -6.885 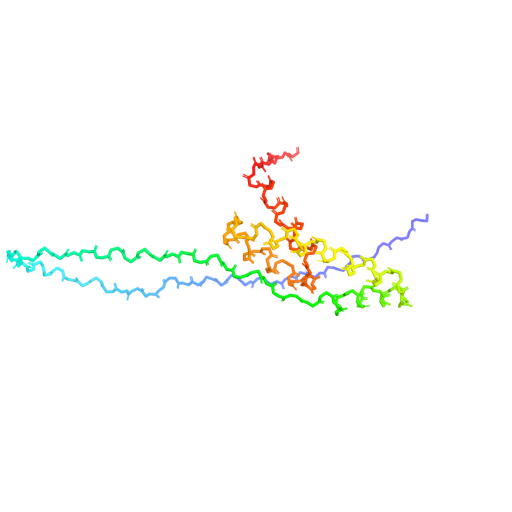-6.730 0.675 1.00 98.44 108 ASP A O 1
ATOM 820 N N . ASP A 1 109 ? -8.673 -6.807 2.029 1.00 97.94 109 ASP A N 1
ATOM 821 C CA . ASP A 1 109 ? -9.638 -7.064 0.953 1.00 97.94 109 A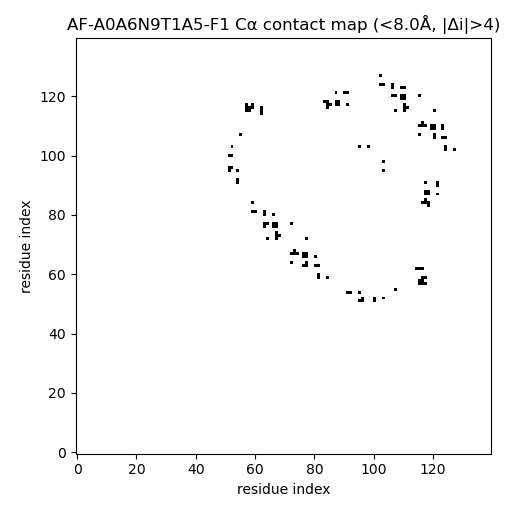SP A CA 1
ATOM 822 C C . ASP A 1 109 ? -9.653 -5.925 -0.081 1.00 97.94 109 ASP A C 1
ATOM 824 O O . ASP A 1 109 ? -9.612 -6.184 -1.289 1.00 97.94 109 ASP A O 1
ATOM 828 N N . VAL A 1 110 ? -9.644 -4.667 0.380 1.00 97.62 110 VAL A N 1
ATOM 829 C CA . VAL A 1 110 ? -9.542 -3.484 -0.490 1.00 97.62 110 VAL A CA 1
ATOM 830 C C . VAL A 1 110 ? -8.252 -3.531 -1.298 1.00 97.62 110 VAL A C 1
ATOM 832 O O . VAL A 1 110 ? -8.313 -3.465 -2.523 1.00 97.62 110 VAL A O 1
ATOM 835 N N . ALA A 1 111 ? -7.096 -3.696 -0.652 1.00 98.12 111 ALA A N 1
ATOM 836 C CA . ALA A 1 111 ? -5.810 -3.727 -1.335 1.00 98.12 111 ALA A CA 1
ATOM 837 C C . ALA A 1 111 ? -5.758 -4.842 -2.386 1.00 98.12 111 ALA A C 1
ATOM 839 O O . ALA A 1 111 ? -5.369 -4.588 -3.526 1.00 98.12 111 ALA A O 1
ATOM 840 N N . ARG A 1 112 ? -6.212 -6.059 -2.054 1.00 97.75 112 ARG A N 1
ATOM 841 C CA . ARG A 1 112 ? -6.266 -7.198 -2.987 1.00 97.75 112 ARG A CA 1
ATOM 842 C C . ARG A 1 112 ? -7.145 -6.934 -4.202 1.00 97.75 112 ARG A C 1
ATOM 844 O O . ARG A 1 112 ? -6.784 -7.360 -5.298 1.00 97.75 112 ARG A O 1
ATOM 851 N N . ALA A 1 113 ? -8.262 -6.230 -4.034 1.00 97.00 113 ALA A N 1
ATOM 852 C CA . ALA A 1 113 ? -9.176 -5.926 -5.131 1.00 97.00 113 ALA A CA 1
ATOM 853 C C . ALA A 1 113 ? -8.546 -5.036 -6.218 1.00 97.00 113 ALA A C 1
ATOM 855 O O . ALA A 1 113 ? -8.978 -5.080 -7.369 1.00 97.00 113 ALA A O 1
ATOM 856 N N . VAL A 1 114 ? -7.516 -4.257 -5.873 1.00 91.62 114 VAL A N 1
ATOM 857 C CA . VAL A 1 114 ? -6.863 -3.289 -6.773 1.00 91.62 114 VAL A CA 1
ATOM 858 C C . VAL A 1 114 ? -5.378 -3.586 -7.017 1.00 91.62 114 VAL A C 1
ATOM 860 O O . VAL A 1 114 ? -4.621 -2.701 -7.402 1.00 91.62 114 VAL A O 1
ATOM 863 N N . GLY A 1 115 ? -4.962 -4.844 -6.840 1.00 91.31 115 GLY A N 1
ATOM 864 C CA . GLY A 1 115 ? -3.624 -5.325 -7.216 1.00 91.31 115 GLY A CA 1
ATOM 865 C C . GLY A 1 115 ? -2.808 -5.928 -6.075 1.00 91.31 115 GLY A C 1
ATOM 866 O O . GLY A 1 115 ? -1.808 -6.587 -6.340 1.00 91.31 115 GLY A O 1
ATOM 867 N N . GLY A 1 116 ? -3.255 -5.769 -4.827 1.00 96.38 116 GLY A N 1
ATOM 868 C CA . GLY A 1 116 ? -2.594 -6.284 -3.630 1.00 96.38 116 GLY A CA 1
ATOM 869 C C . GLY A 1 116 ? -1.261 -5.591 -3.396 1.00 96.38 116 GLY A C 1
ATOM 870 O O . GLY A 1 116 ? -0.222 -6.166 -3.698 1.00 96.38 116 GLY A O 1
ATOM 871 N N . THR A 1 117 ? -1.290 -4.363 -2.878 1.00 98.19 117 THR A N 1
ATOM 872 C CA . THR A 1 117 ? -0.089 -3.537 -2.688 1.00 98.19 117 THR A CA 1
ATOM 873 C C . THR A 1 117 ? -0.034 -2.968 -1.277 1.00 98.19 117 THR A C 1
ATOM 875 O O . THR A 1 117 ? -1.069 -2.723 -0.646 1.00 98.19 117 THR A O 1
ATOM 878 N N . TYR A 1 118 ? 1.176 -2.770 -0.757 1.00 98.69 118 TYR A N 1
ATOM 879 C CA . TYR A 1 118 ? 1.364 -2.230 0.585 1.00 98.69 118 TYR A CA 1
ATOM 880 C C . TYR A 1 118 ? 0.980 -0.753 0.654 1.00 98.69 118 TYR A C 1
ATOM 882 O O . TYR A 1 118 ? 0.411 -0.354 1.668 1.00 98.69 118 TYR A O 1
ATOM 890 N N . GLN A 1 119 ? 1.191 0.031 -0.412 1.00 98.38 119 GLN A N 1
ATOM 891 C CA . GLN A 1 119 ? 0.743 1.428 -0.449 1.00 98.38 119 GLN A CA 1
ATOM 892 C C . GLN A 1 119 ? -0.771 1.563 -0.287 1.00 98.38 119 GLN A C 1
ATOM 894 O O . GLN A 1 119 ? -1.245 2.445 0.429 1.00 98.38 119 GLN A O 1
ATOM 899 N N . ILE A 1 120 ? -1.550 0.703 -0.949 1.00 98.25 120 ILE A N 1
ATOM 900 C CA . ILE A 1 120 ? -3.014 0.780 -0.887 1.00 98.25 120 ILE A CA 1
ATOM 901 C C . ILE A 1 120 ? -3.509 0.305 0.475 1.00 98.25 120 ILE A C 1
ATOM 903 O O . ILE A 1 120 ? -4.407 0.923 1.045 1.00 98.25 120 ILE A O 1
ATOM 907 N N . LEU A 1 121 ? -2.898 -0.751 1.018 1.00 98.62 121 LEU A N 1
ATOM 908 C CA . LEU A 1 121 ? -3.188 -1.211 2.372 1.00 98.62 121 LEU A CA 1
ATOM 909 C C . LEU A 1 121 ? -2.915 -0.102 3.399 1.00 98.62 121 LEU A C 1
ATOM 911 O O . LEU A 1 121 ? -3.805 0.216 4.180 1.00 98.62 121 LEU A O 1
ATOM 915 N N . GLU A 1 122 ? -1.730 0.515 3.374 1.00 98.56 122 GLU A N 1
ATOM 916 C CA . GLU A 1 122 ? -1.380 1.649 4.242 1.00 98.56 122 GLU A CA 1
ATOM 917 C C . GLU A 1 122 ? -2.385 2.795 4.096 1.00 98.56 122 GLU A C 1
ATOM 919 O O . GLU A 1 122 ? -2.984 3.215 5.083 1.00 98.56 122 GLU A O 1
ATOM 924 N N . THR A 1 123 ? -2.645 3.236 2.864 1.00 98.31 123 THR A N 1
ATOM 925 C CA . THR A 1 123 ? -3.566 4.346 2.590 1.00 98.31 123 THR A CA 1
ATOM 926 C C . THR A 1 123 ? -4.981 4.055 3.099 1.00 98.31 123 THR A C 1
ATOM 928 O O . THR A 1 123 ? -5.609 4.922 3.702 1.00 98.31 123 THR A O 1
ATOM 931 N N . CYS A 1 124 ? -5.494 2.837 2.892 1.00 98.31 124 CYS A N 1
ATOM 932 C CA . CYS A 1 124 ? -6.806 2.434 3.400 1.00 98.31 124 CYS A CA 1
ATOM 933 C C . CYS A 1 124 ? -6.857 2.508 4.929 1.00 98.31 124 CYS A C 1
ATOM 935 O O . CYS A 1 124 ? -7.806 3.048 5.488 1.00 98.31 124 CYS A O 1
ATOM 937 N N . LEU A 1 125 ? -5.821 2.019 5.612 1.00 98.06 125 LEU A N 1
ATOM 938 C CA . LEU A 1 125 ? -5.754 2.042 7.073 1.00 98.06 125 LEU A CA 1
ATOM 939 C C . LEU A 1 125 ? -5.725 3.470 7.619 1.00 98.06 125 LEU A C 1
ATOM 941 O O . LEU A 1 125 ? -6.376 3.752 8.622 1.00 98.06 125 LEU A O 1
ATOM 945 N N . GLU A 1 126 ? -4.993 4.374 6.967 1.00 97.50 126 GLU A N 1
ATOM 946 C CA . GLU A 1 126 ? -4.976 5.789 7.340 1.00 97.50 126 GLU A CA 1
ATOM 947 C C . GLU A 1 126 ? -6.347 6.445 7.144 1.00 97.50 126 GLU A C 1
ATOM 949 O O . GLU A 1 126 ? -6.814 7.170 8.025 1.00 97.50 126 GLU A O 1
ATOM 954 N N . GLN A 1 127 ? -7.017 6.157 6.025 1.00 97.00 127 GLN A N 1
ATOM 955 C CA . GLN A 1 127 ? -8.344 6.694 5.720 1.00 97.00 127 GLN A CA 1
ATOM 956 C C . GLN A 1 127 ? -9.418 6.168 6.676 1.00 97.00 127 GLN A C 1
ATOM 958 O O . GLN A 1 127 ? -10.205 6.958 7.192 1.00 97.00 127 GLN A O 1
ATOM 963 N N . GLU A 1 128 ? -9.426 4.867 6.967 1.00 97.00 128 GLU A N 1
ATOM 964 C CA . GLU A 1 128 ? -10.361 4.265 7.924 1.00 97.00 128 GLU A CA 1
ATOM 965 C C . GLU A 1 128 ? -10.099 4.774 9.346 1.00 97.00 128 GLU A C 1
ATOM 967 O O . GLU A 1 128 ? -11.037 5.119 10.062 1.00 97.00 128 GLU A O 1
ATOM 972 N N . ALA A 1 129 ? -8.832 4.916 9.749 1.00 95.00 129 ALA A N 1
ATOM 973 C CA . ALA A 1 129 ? -8.487 5.478 11.053 1.00 95.00 129 ALA A CA 1
ATOM 974 C C . ALA A 1 129 ? -8.919 6.946 11.208 1.00 95.00 129 ALA A C 1
ATOM 976 O O . ALA A 1 129 ? -9.191 7.385 12.329 1.00 95.00 129 ALA A O 1
ATOM 977 N N . GLU A 1 130 ? -8.963 7.715 10.119 1.00 94.44 130 GLU A N 1
ATOM 978 C CA . GLU A 1 130 ? -9.473 9.087 10.125 1.00 94.44 130 GLU A CA 1
ATOM 979 C C . GLU A 1 130 ? -11.008 9.136 10.100 1.00 94.44 130 GLU A C 1
ATOM 981 O O . GLU A 1 130 ? -11.616 9.892 10.865 1.00 94.44 130 GLU A O 1
ATOM 986 N N . ALA A 1 131 ? -11.650 8.288 9.293 1.00 93.19 131 ALA A N 1
ATOM 987 C CA . ALA A 1 131 ? -13.106 8.151 9.252 1.00 93.19 131 ALA A CA 1
ATOM 988 C C . ALA A 1 131 ? -13.677 7.692 10.606 1.00 93.19 131 ALA A C 1
ATOM 990 O O . ALA A 1 131 ? -14.713 8.189 11.050 1.00 93.19 131 ALA A O 1
ATOM 991 N N . ASP A 1 132 ? -12.954 6.829 11.324 1.00 89.69 132 ASP A N 1
ATOM 992 C CA . ASP A 1 132 ? -13.300 6.402 12.683 1.00 89.69 132 ASP A CA 1
ATOM 993 C C . ASP A 1 132 ? -13.330 7.572 13.687 1.00 89.69 132 ASP A C 1
ATOM 995 O O . ASP A 1 132 ? -14.009 7.500 14.715 1.00 89.69 132 ASP A O 1
ATOM 999 N N . ARG A 1 133 ? -12.613 8.672 13.414 1.00 89.81 133 ARG A N 1
ATOM 1000 C CA . ARG A 1 133 ? -12.573 9.865 14.281 1.00 89.81 133 ARG A CA 1
ATOM 1001 C C . ARG A 1 133 ? -13.597 10.920 13.897 1.00 89.81 133 ARG A C 1
ATOM 1003 O O . ARG A 1 133 ? -13.956 11.741 14.744 1.00 89.81 133 ARG A O 1
ATOM 1010 N N . SER A 1 134 ? -14.044 10.942 12.643 1.00 84.88 134 SER A N 1
ATOM 1011 C CA . SER A 1 134 ? -14.930 11.987 12.144 1.00 84.88 134 SER A CA 1
ATOM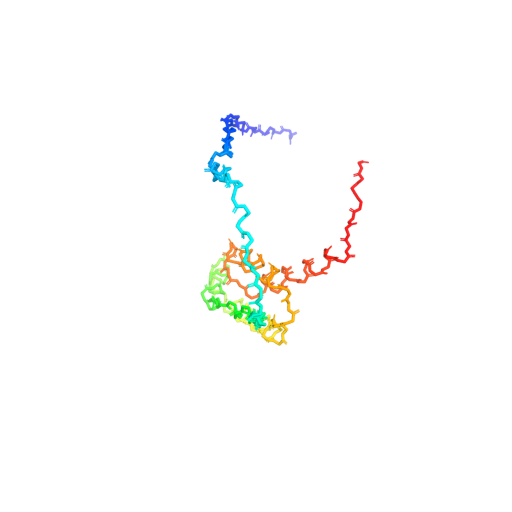 1012 C C . SER A 1 134 ? -15.971 11.441 11.168 1.00 84.88 134 SER A C 1
ATOM 1014 O O . SER A 1 134 ? -15.666 10.929 10.098 1.00 84.88 134 SER A O 1
ATOM 1016 N N . MET A 1 135 ? -17.245 11.606 11.531 1.00 84.38 135 MET A N 1
ATOM 1017 C CA . MET A 1 135 ? -18.364 11.350 10.629 1.00 84.38 135 MET A CA 1
ATOM 1018 C C . MET A 1 135 ? -18.935 12.696 10.168 1.00 84.38 135 MET A C 1
ATOM 1020 O O . MET A 1 135 ? -19.497 13.427 10.995 1.00 84.38 135 MET A O 1
ATOM 1024 N N . PRO A 1 136 ? -18.793 13.065 8.883 1.00 85.44 136 PRO A N 1
ATOM 1025 C CA . PRO A 1 136 ? -19.364 14.303 8.376 1.00 85.44 136 PRO A CA 1
ATOM 1026 C C . PRO A 1 136 ? -20.896 14.249 8.416 1.00 85.44 136 PRO A C 1
ATOM 1028 O O . PRO A 1 136 ? -21.510 13.189 8.274 1.00 85.44 136 PRO A O 1
ATOM 1031 N N . LYS A 1 137 ? -21.527 15.412 8.596 1.00 88.19 137 LYS A N 1
ATOM 1032 C CA . LYS A 1 137 ? -22.973 15.548 8.402 1.00 88.19 137 LYS A CA 1
ATOM 1033 C C . LYS A 1 137 ? -23.262 15.638 6.911 1.00 88.19 137 LYS A C 1
ATOM 1035 O O . LYS A 1 137 ? -22.571 16.347 6.185 1.00 88.19 137 LYS A O 1
ATOM 1040 N N . PHE A 1 138 ? -24.270 14.896 6.473 1.00 90.06 138 PHE A N 1
ATOM 1041 C CA . PHE A 1 138 ? -24.762 14.963 5.108 1.00 90.06 138 PHE A CA 1
ATOM 1042 C C . PHE A 1 138 ? -25.657 16.202 4.953 1.00 90.06 138 PHE A C 1
ATOM 1044 O O . PHE A 1 138 ? -26.620 16.348 5.706 1.00 90.06 138 PHE A O 1
ATOM 1051 N N . GLU A 1 139 ? -25.344 17.069 3.992 1.00 90.19 139 GLU A N 1
ATOM 1052 C CA . GLU A 1 139 ? -26.071 18.311 3.688 1.00 90.19 139 GLU A CA 1
ATOM 1053 C C . GLU A 1 139 ? -26.577 18.258 2.230 1.00 90.19 139 GLU A C 1
ATOM 1055 O O . GLU A 1 139 ? -25.918 17.652 1.381 1.00 90.19 139 GLU A O 1
ATOM 1060 N N . PHE A 1 140 ? -27.740 18.860 1.947 1.00 84.25 140 PHE A N 1
ATOM 1061 C CA . PHE A 1 140 ? -28.399 18.879 0.627 1.00 84.25 140 PHE A CA 1
ATOM 1062 C C . PHE A 1 140 ? -28.303 20.247 -0.054 1.00 84.25 140 PHE A C 1
ATOM 1064 O O . PHE A 1 140 ? -28.385 21.268 0.667 1.00 84.25 140 PHE A O 1
#

Radius of gyration: 26.65 Å; Cα contacts (8 Å, |Δi|>4): 73; chains: 1; bounding box: 53×54×79 Å

Mean predicted aligned error: 15.86 Å